Protein AF-A0A0P9TRG7-F1 (afdb_monomer_lite)

Sequence (44 aa):
MHEFVKAGAPEEILYVSKPHIGTFRLTGVVENMRHQIEALGGEV

Structure (mmCIF, N/CA/C/O backbone):
data_AF-A0A0P9TRG7-F1
#
_entry.id   AF-A0A0P9TRG7-F1
#
loop_
_atom_site.group_PDB
_atom_site.id
_atom_site.type_symbol
_atom_site.label_atom_id
_atom_site.label_alt_id
_atom_site.label_comp_id
_atom_site.label_asym_id
_atom_site.label_entity_id
_atom_site.label_seq_id
_atom_site.pdbx_PDB_ins_code
_atom_site.Cartn_x
_atom_site.Cartn_y
_atom_site.Cartn_z
_atom_site.occupancy
_atom_site.B_iso_or_equiv
_atom_site.auth_seq_id
_atom_site.auth_comp_id
_atom_site.auth_asym_id
_atom_site.auth_atom_id
_atom_site.pdbx_PDB_model_num
ATOM 1 N N . MET A 1 1 ? 6.614 -6.953 5.382 1.00 81.12 1 MET A N 1
ATOM 2 C CA . MET A 1 1 ? 6.747 -6.806 3.913 1.00 81.12 1 MET A CA 1
ATOM 3 C C . MET A 1 1 ? 5.420 -7.008 3.186 1.00 81.12 1 MET A C 1
ATOM 5 O O . MET A 1 1 ? 5.107 -6.171 2.358 1.00 81.12 1 MET A O 1
ATOM 9 N N . HIS A 1 2 ? 4.603 -8.015 3.525 1.00 92.12 2 HIS A N 1
ATOM 10 C CA . HIS A 1 2 ? 3.264 -8.183 2.928 1.00 92.12 2 HIS A CA 1
ATOM 11 C C . HIS A 1 2 ? 2.332 -6.972 3.101 1.00 92.12 2 HIS A C 1
ATOM 13 O O . HIS 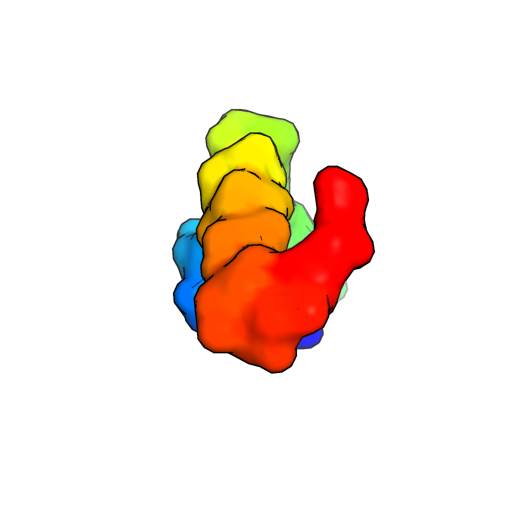A 1 2 ? 1.610 -6.640 2.173 1.00 92.12 2 HIS A O 1
ATOM 19 N N . GLU A 1 3 ? 2.388 -6.266 4.235 1.00 92.19 3 GLU A N 1
ATOM 20 C CA . GLU A 1 3 ? 1.595 -5.038 4.429 1.00 92.19 3 GLU A CA 1
ATOM 21 C C . GLU A 1 3 ? 1.983 -3.921 3.453 1.00 92.19 3 GLU A C 1
ATOM 23 O O . GLU A 1 3 ? 1.116 -3.205 2.969 1.00 92.19 3 GLU A O 1
ATOM 28 N N . PHE A 1 4 ? 3.261 -3.826 3.068 1.00 93.88 4 PHE A N 1
ATOM 29 C CA . PHE A 1 4 ? 3.667 -2.885 2.025 1.00 93.88 4 PHE A CA 1
ATOM 30 C C . PHE A 1 4 ? 3.081 -3.282 0.677 1.00 93.88 4 PHE A C 1
ATOM 32 O O . PHE A 1 4 ? 2.591 -2.416 -0.033 1.00 93.88 4 PHE A O 1
ATOM 39 N N . 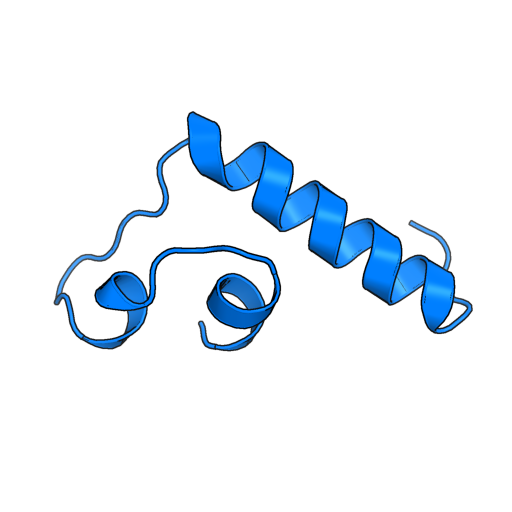VAL A 1 5 ? 3.070 -4.577 0.349 1.00 94.50 5 VAL A N 1
ATOM 40 C CA . VAL A 1 5 ? 2.443 -5.081 -0.881 1.00 94.50 5 VAL 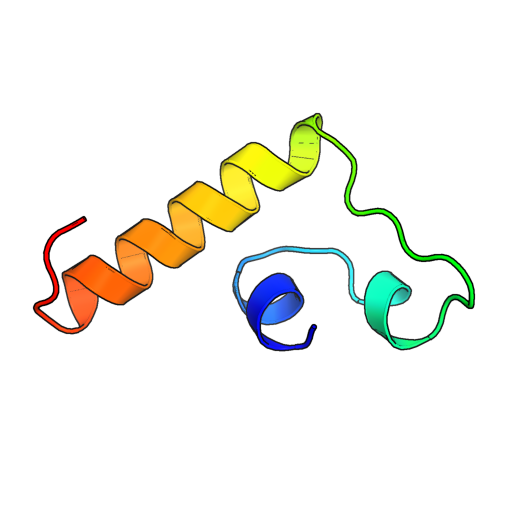A CA 1
ATOM 41 C C . VAL A 1 5 ? 0.941 -4.790 -0.895 1.00 94.50 5 VAL A C 1
ATOM 43 O O . VAL A 1 5 ? 0.437 -4.233 -1.864 1.00 94.50 5 VAL A O 1
ATOM 46 N N . LYS A 1 6 ? 0.232 -5.063 0.208 1.00 94.25 6 LYS A N 1
ATOM 47 C CA . LYS A 1 6 ? -1.192 -4.716 0.364 1.00 94.25 6 LYS A CA 1
ATOM 48 C C . LYS A 1 6 ? -1.451 -3.214 0.240 1.00 94.25 6 LYS A C 1
ATOM 50 O O . LYS A 1 6 ? -2.496 -2.815 -0.258 1.00 94.25 6 LYS A O 1
ATOM 55 N N . ALA A 1 7 ? -0.504 -2.391 0.680 1.00 94.44 7 ALA A N 1
ATOM 56 C CA . ALA A 1 7 ? -0.547 -0.941 0.545 1.00 94.44 7 ALA A CA 1
ATOM 57 C C . ALA A 1 7 ? -0.054 -0.429 -0.827 1.00 94.44 7 ALA A C 1
ATOM 59 O O . ALA A 1 7 ? 0.004 0.781 -1.036 1.00 94.44 7 ALA A O 1
ATOM 60 N N . GLY A 1 8 ? 0.271 -1.311 -1.779 1.00 92.62 8 GLY A N 1
ATOM 61 C CA . GLY A 1 8 ? 0.608 -0.948 -3.163 1.00 92.62 8 GLY A CA 1
ATOM 62 C C . GLY A 1 8 ? 2.091 -1.050 -3.526 1.00 92.62 8 GLY A C 1
ATOM 63 O O . GLY A 1 8 ? 2.498 -0.584 -4.591 1.00 92.62 8 GLY A O 1
ATOM 64 N N . ALA A 1 9 ? 2.920 -1.645 -2.669 1.00 96.00 9 ALA A N 1
ATOM 65 C CA . ALA A 1 9 ? 4.305 -1.931 -3.007 1.00 96.00 9 ALA A CA 1
ATOM 66 C C . ALA A 1 9 ? 4.403 -3.124 -3.982 1.00 96.00 9 ALA A C 1
ATOM 68 O O . ALA A 1 9 ? 3.564 -4.024 -3.953 1.00 96.00 9 ALA A O 1
ATOM 69 N N . PRO A 1 10 ? 5.446 -3.175 -4.823 1.00 94.69 10 PRO A N 1
ATOM 70 C CA . PRO A 1 10 ? 5.653 -4.275 -5.763 1.00 94.69 10 PRO A CA 1
ATOM 71 C C . PRO A 1 10 ? 5.817 -5.625 -5.053 1.00 94.69 10 PRO A C 1
ATOM 73 O O . PRO A 1 10 ? 6.572 -5.715 -4.088 1.00 94.69 10 PRO A O 1
ATOM 76 N N . GLU A 1 11 ? 5.207 -6.696 -5.567 1.00 95.44 11 GLU A N 1
ATOM 77 C CA . GLU A 1 11 ? 5.356 -8.049 -4.996 1.00 95.44 11 GLU A CA 1
ATOM 78 C C . GLU A 1 11 ? 6.800 -8.570 -5.042 1.00 95.44 11 GLU A C 1
ATOM 80 O O . GLU A 1 11 ? 7.186 -9.413 -4.232 1.00 95.44 11 GLU A O 1
ATOM 85 N N . GLU A 1 12 ? 7.634 -8.016 -5.930 1.00 94.12 12 GLU A N 1
ATOM 86 C CA . GLU A 1 12 ? 9.059 -8.349 -6.039 1.00 94.12 12 GLU A CA 1
ATOM 87 C C . GLU A 1 12 ? 9.856 -8.116 -4.757 1.00 94.12 12 GLU A C 1
ATOM 89 O O . GLU A 1 12 ? 10.860 -8.792 -4.518 1.00 94.12 12 GLU A O 1
ATOM 94 N N . ILE A 1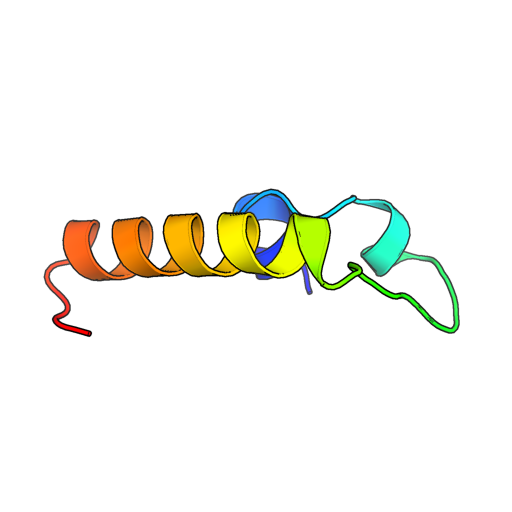 13 ? 9.363 -7.250 -3.864 1.00 94.81 13 ILE A N 1
ATOM 95 C CA . ILE A 1 13 ? 10.020 -7.019 -2.579 1.00 94.81 13 ILE A CA 1
ATOM 96 C C . ILE A 1 13 ? 9.998 -8.244 -1.656 1.00 94.81 13 ILE A C 1
ATOM 98 O O . ILE A 1 13 ? 10.733 -8.266 -0.673 1.00 94.81 13 ILE A O 1
ATOM 102 N N . LEU A 1 14 ? 9.150 -9.240 -1.938 1.00 95.31 14 LEU A N 1
ATOM 103 C CA . LEU A 1 14 ? 9.005 -10.445 -1.121 1.00 95.31 14 LEU A CA 1
ATOM 104 C C . LEU A 1 14 ? 10.066 -11.510 -1.419 1.00 95.31 14 LEU A C 1
ATOM 106 O O . LEU A 1 14 ? 10.333 -12.343 -0.557 1.00 95.31 14 LEU A O 1
ATOM 110 N N . TYR A 1 15 ? 10.659 -11.499 -2.615 1.00 94.56 15 TYR A N 1
ATOM 111 C CA . TYR A 1 15 ? 11.568 -12.560 -3.067 1.00 94.56 15 TYR A CA 1
ATOM 112 C C . TYR A 1 15 ? 12.950 -12.065 -3.508 1.00 94.56 15 TYR A C 1
ATOM 114 O O . TYR A 1 15 ? 13.885 -12.860 -3.607 1.00 94.56 15 TYR A O 1
ATOM 122 N N . VAL A 1 16 ? 13.126 -10.764 -3.750 1.00 94.50 16 VAL A N 1
ATOM 123 C CA . VAL A 1 16 ? 14.435 -10.196 -4.099 1.00 94.50 16 VAL A CA 1
ATOM 124 C C . VAL A 1 16 ? 15.320 -10.087 -2.851 1.00 94.50 16 VAL A C 1
ATOM 126 O O . VAL A 1 16 ? 14.902 -9.577 -1.820 1.00 94.50 16 VAL A O 1
ATOM 129 N N . SER A 1 17 ? 16.586 -10.514 -2.950 1.00 91.06 17 SER A N 1
ATOM 130 C CA . SER A 1 17 ? 17.540 -10.555 -1.822 1.00 91.06 17 SER A CA 1
ATOM 131 C C . SER A 1 17 ? 17.903 -9.179 -1.228 1.00 91.06 17 SER A C 1
ATOM 133 O O . SER A 1 17 ? 18.407 -9.120 -0.107 1.00 91.06 17 SER A O 1
ATOM 135 N N . LYS A 1 18 ? 17.677 -8.082 -1.965 1.00 92.00 18 LYS A N 1
ATOM 136 C CA . LYS A 1 18 ? 17.863 -6.682 -1.533 1.00 92.00 18 LYS A CA 1
ATOM 137 C C . LYS A 1 18 ? 16.736 -5.813 -2.106 1.00 92.00 18 LYS A C 1
ATOM 139 O O . LYS A 1 18 ? 16.953 -5.086 -3.079 1.00 92.00 18 LYS A O 1
ATOM 144 N N . PRO A 1 19 ? 15.514 -5.947 -1.578 1.00 93.19 19 PRO A N 1
ATOM 145 C CA . PRO A 1 19 ? 14.356 -5.315 -2.175 1.00 93.19 19 PRO A CA 1
ATOM 146 C C . PRO A 1 19 ? 14.363 -3.811 -1.896 1.00 93.19 19 PRO A C 1
ATOM 148 O O . PRO A 1 19 ? 14.750 -3.365 -0.815 1.00 93.19 19 PRO A O 1
ATOM 151 N N . HIS A 1 20 ? 13.916 -3.023 -2.869 1.00 94.06 20 HIS A N 1
ATOM 152 C CA . HIS A 1 20 ? 13.736 -1.584 -2.718 1.00 94.06 20 HIS A CA 1
ATOM 153 C C . HIS A 1 20 ? 12.388 -1.180 -3.313 1.00 94.06 20 HIS A C 1
ATOM 155 O O . HIS A 1 20 ? 12.011 -1.633 -4.386 1.00 94.06 20 HIS A O 1
ATOM 161 N N . ILE A 1 21 ? 11.6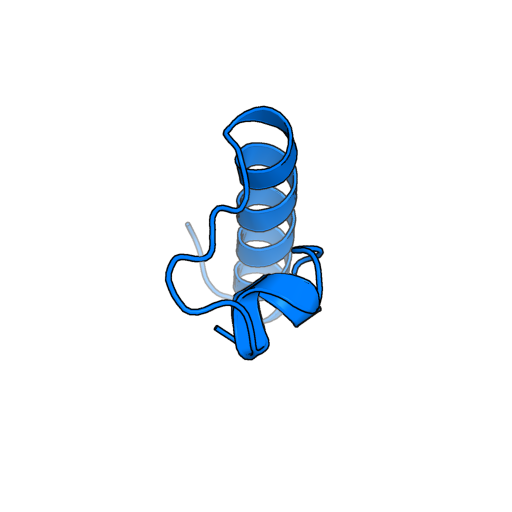50 -0.324 -2.607 1.00 93.19 21 ILE A N 1
ATOM 162 C CA . ILE A 1 21 ? 10.344 0.173 -3.071 1.00 93.19 21 ILE A CA 1
ATOM 163 C C . ILE A 1 21 ? 10.536 1.387 -3.996 1.00 93.19 21 ILE A C 1
ATOM 165 O O . ILE A 1 21 ? 9.798 1.564 -4.963 1.00 93.19 21 ILE A O 1
ATOM 169 N N . GLY A 1 22 ? 11.569 2.191 -3.722 1.00 93.50 22 GLY A N 1
ATOM 170 C CA . GLY A 1 22 ? 11.837 3.460 -4.396 1.00 93.50 22 GLY A CA 1
ATOM 171 C C . GLY A 1 22 ? 10.967 4.600 -3.856 1.00 93.50 22 GLY A C 1
ATOM 172 O O . GLY A 1 22 ? 9.788 4.418 -3.556 1.00 93.50 22 GLY A O 1
ATOM 173 N N . THR A 1 23 ? 11.545 5.798 -3.741 1.00 92.44 23 THR A N 1
ATOM 174 C CA . THR A 1 23 ? 10.895 6.969 -3.120 1.00 92.44 23 THR A CA 1
ATOM 175 C C . THR A 1 23 ? 9.584 7.357 -3.801 1.00 92.44 23 THR A C 1
ATOM 177 O O . THR A 1 23 ? 8.631 7.724 -3.125 1.00 92.44 23 THR A O 1
ATOM 180 N N . PHE A 1 24 ? 9.507 7.214 -5.127 1.00 90.50 24 PHE A N 1
ATOM 181 C CA . PHE A 1 24 ? 8.302 7.525 -5.898 1.00 90.50 24 PHE A CA 1
ATOM 182 C C . PHE A 1 24 ? 7.102 6.643 -5.521 1.00 90.50 24 PHE A C 1
ATOM 184 O O . PHE A 1 24 ? 5.978 7.125 -5.470 1.00 90.50 24 PHE A O 1
ATOM 191 N N . ARG A 1 25 ? 7.332 5.354 -5.242 1.00 92.12 25 ARG A N 1
ATOM 192 C CA . ARG A 1 25 ? 6.267 4.429 -4.822 1.00 92.12 25 ARG A CA 1
ATOM 193 C C . ARG A 1 25 ? 6.000 4.521 -3.321 1.00 92.12 25 ARG A C 1
ATOM 195 O O . ARG A 1 25 ? 4.883 4.267 -2.885 1.00 92.12 25 ARG A O 1
ATOM 202 N N . LEU A 1 26 ? 7.009 4.894 -2.533 1.00 95.25 26 LEU A N 1
ATOM 203 C CA . LEU A 1 26 ? 6.913 4.945 -1.077 1.00 95.25 26 LEU A CA 1
ATOM 204 C C . LEU A 1 26 ? 5.837 5.921 -0.586 1.00 95.25 26 LEU A C 1
ATOM 206 O O . LEU A 1 26 ? 5.138 5.596 0.367 1.00 95.25 26 LEU A O 1
ATOM 210 N N . THR A 1 27 ? 5.671 7.076 -1.234 1.00 95.38 27 THR A N 1
ATOM 211 C CA . THR A 1 27 ? 4.634 8.050 -0.853 1.00 95.38 27 THR A CA 1
ATOM 212 C C . THR A 1 27 ? 3.232 7.453 -0.954 1.00 95.38 27 THR A C 1
ATOM 214 O O . THR A 1 27 ? 2.481 7.524 0.013 1.00 95.38 27 THR A O 1
ATOM 217 N N . GLY A 1 28 ? 2.915 6.779 -2.064 1.00 95.81 28 GLY A N 1
ATOM 218 C CA . GLY A 1 28 ? 1.623 6.108 -2.247 1.00 95.81 28 GLY A CA 1
ATOM 219 C C . GLY A 1 28 ? 1.414 4.936 -1.284 1.00 95.81 28 GLY A C 1
ATOM 220 O O . GLY A 1 28 ? 0.317 4.750 -0.765 1.00 95.81 28 GLY A O 1
ATOM 221 N N . VAL A 1 29 ? 2.475 4.181 -0.977 1.00 96.19 29 VAL A N 1
ATOM 222 C CA . VAL A 1 29 ? 2.414 3.103 0.024 1.00 96.19 29 VAL A CA 1
ATOM 223 C C . VAL A 1 29 ? 2.062 3.663 1.403 1.00 96.19 29 VAL A C 1
ATOM 225 O O . VAL A 1 29 ? 1.165 3.145 2.062 1.00 96.19 29 VAL A O 1
ATOM 228 N N . VAL A 1 30 ? 2.722 4.742 1.834 1.00 95.81 30 VAL A N 1
ATOM 229 C CA . VAL A 1 30 ? 2.447 5.369 3.136 1.00 95.81 30 VAL A CA 1
ATOM 230 C C . VAL A 1 30 ? 1.056 6.002 3.170 1.00 95.81 30 VAL A C 1
ATOM 232 O O . VAL A 1 30 ? 0.360 5.864 4.172 1.00 95.81 30 VAL A O 1
ATOM 235 N N . GLU A 1 31 ? 0.617 6.642 2.086 1.00 96.31 31 GLU A N 1
ATOM 236 C CA . GLU A 1 31 ? -0.731 7.212 1.986 1.00 96.31 31 GLU A CA 1
ATOM 237 C C . GLU A 1 31 ? -1.815 6.138 2.161 1.00 96.31 31 GLU A C 1
ATOM 239 O O . GLU A 1 31 ? -2.734 6.307 2.964 1.00 96.31 31 GLU A O 1
ATOM 244 N N . ASN A 1 32 ? -1.666 4.993 1.492 1.00 96.12 32 ASN A N 1
ATOM 245 C CA . ASN A 1 32 ? -2.590 3.868 1.631 1.00 96.12 32 ASN A CA 1
ATOM 246 C C . ASN A 1 32 ? -2.572 3.267 3.039 1.00 96.12 32 ASN A C 1
ATOM 248 O O . ASN A 1 32 ? -3.626 2.919 3.570 1.00 96.12 32 ASN A O 1
ATOM 252 N N . MET A 1 33 ? -1.397 3.171 3.668 1.00 95.75 33 MET A N 1
ATOM 253 C CA . MET A 1 33 ? -1.300 2.734 5.063 1.00 95.7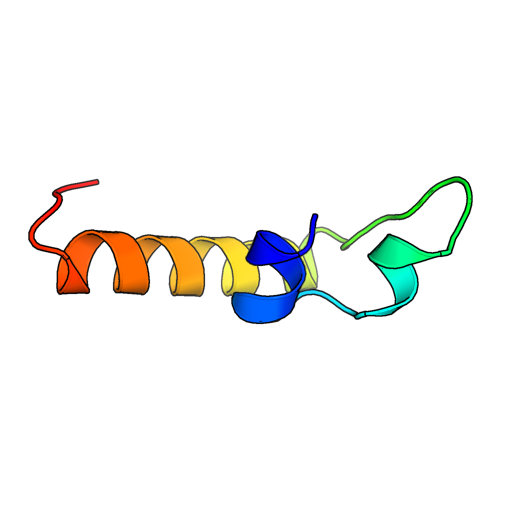5 33 MET A CA 1
ATOM 254 C C . MET A 1 33 ? -1.993 3.717 6.013 1.00 95.75 33 MET A C 1
ATOM 256 O O . MET A 1 33 ? -2.703 3.278 6.912 1.00 95.75 33 MET A O 1
ATOM 260 N N . ARG A 1 34 ? -1.858 5.033 5.794 1.00 96.94 34 ARG A N 1
ATOM 261 C CA . ARG A 1 34 ? -2.567 6.055 6.579 1.00 96.94 34 ARG A CA 1
ATOM 262 C C . ARG A 1 34 ? -4.081 5.897 6.452 1.00 96.94 34 ARG A C 1
ATOM 264 O O . ARG A 1 34 ? -4.759 5.817 7.469 1.00 96.94 34 ARG A O 1
ATOM 271 N N . HIS A 1 35 ? -4.601 5.760 5.231 1.00 96.25 35 HIS A N 1
ATOM 272 C CA . HIS A 1 35 ? -6.033 5.533 5.008 1.00 96.25 35 HIS A CA 1
ATOM 273 C C . HIS A 1 35 ? -6.551 4.274 5.714 1.00 96.25 35 HIS A C 1
ATOM 275 O O . HIS A 1 35 ? -7.664 4.273 6.231 1.00 96.25 35 HIS A O 1
ATOM 281 N N . GLN A 1 36 ? -5.754 3.202 5.762 1.00 95.69 36 GLN A N 1
ATOM 282 C CA . GLN A 1 36 ? -6.125 1.991 6.498 1.00 95.69 36 GLN A CA 1
ATOM 283 C C . GLN A 1 36 ? -6.181 2.229 8.009 1.00 95.69 36 GLN A C 1
ATOM 285 O O . GLN A 1 36 ? -7.101 1.740 8.658 1.00 95.69 36 GLN A O 1
ATOM 290 N N . ILE A 1 37 ? -5.229 2.981 8.568 1.00 95.94 37 ILE A N 1
ATOM 291 C CA . ILE A 1 37 ? -5.227 3.315 9.998 1.00 95.94 37 ILE A CA 1
ATOM 292 C C . ILE A 1 37 ? -6.462 4.157 10.344 1.00 95.94 37 ILE A C 1
ATOM 294 O O . ILE A 1 37 ? -7.172 3.828 11.293 1.00 95.94 37 ILE A O 1
ATOM 298 N N . GLU A 1 38 ? -6.774 5.163 9.527 1.00 97.25 38 GLU A N 1
ATOM 299 C CA . GLU A 1 38 ? -7.964 6.009 9.690 1.00 97.25 38 GLU A CA 1
ATOM 300 C C . GLU A 1 38 ? -9.266 5.207 9.577 1.00 97.25 38 GLU A C 1
ATOM 302 O O . GLU A 1 38 ? -10.170 5.361 10.396 1.00 97.25 38 GLU A O 1
ATOM 307 N N . ALA A 1 39 ? -9.355 4.283 8.615 1.00 96.38 39 ALA A N 1
ATOM 308 C CA . ALA A 1 39 ? -10.523 3.418 8.439 1.00 96.38 39 ALA A CA 1
ATOM 309 C C . ALA A 1 39 ? -10.757 2.465 9.625 1.00 96.38 39 ALA A C 1
ATOM 311 O O . ALA A 1 39 ? -11.891 2.058 9.879 1.00 96.38 39 ALA A O 1
ATOM 312 N N . LEU A 1 40 ? -9.698 2.114 10.357 1.00 96.25 40 LEU A N 1
ATOM 313 C CA . LEU A 1 40 ? -9.771 1.305 11.574 1.00 96.25 40 LEU A CA 1
ATOM 314 C C . LEU A 1 40 ? -10.065 2.143 12.832 1.00 96.25 40 LEU A C 1
ATOM 316 O O . LEU A 1 40 ? -10.119 1.588 13.929 1.00 96.25 40 LEU A O 1
ATOM 320 N N . GLY A 1 41 ? -10.282 3.454 12.681 1.00 97.19 41 GLY A N 1
ATOM 321 C CA . GLY A 1 41 ? -10.555 4.381 13.779 1.00 97.19 41 GLY A CA 1
ATOM 322 C C . GLY A 1 41 ? -9.302 4.871 14.507 1.00 97.19 41 GLY A C 1
ATOM 323 O O . GLY A 1 41 ? -9.412 5.367 15.625 1.00 97.19 41 GLY A O 1
ATOM 324 N N . GLY A 1 42 ? -8.119 4.698 13.912 1.00 95.12 42 GLY A N 1
ATOM 325 C CA . GLY A 1 42 ? -6.877 5.293 14.397 1.00 95.12 42 GLY A CA 1
ATOM 326 C C . GLY A 1 42 ? -6.680 6.719 13.878 1.00 95.12 42 GLY A C 1
ATOM 327 O O . GLY A 1 42 ? -7.194 7.084 12.825 1.00 95.12 42 GLY A O 1
ATOM 328 N N . GLU A 1 43 ? -5.892 7.512 14.598 1.00 92.38 43 GLU A N 1
ATOM 329 C CA . GLU A 1 43 ? -5.461 8.857 14.195 1.00 92.38 43 GLU A CA 1
ATOM 330 C C . GLU A 1 43 ? -3.938 8.844 13.973 1.00 92.38 43 GLU A C 1
ATOM 332 O O . GLU A 1 43 ? -3.216 8.176 14.722 1.00 92.38 43 GLU A O 1
ATOM 337 N N . VAL A 1 44 ? -3.453 9.528 12.927 1.00 86.06 44 VAL A N 1
ATOM 338 C CA . VAL A 1 44 ? -2.038 9.546 12.491 1.00 86.06 44 VAL A CA 1
ATOM 339 C C . VAL A 1 44 ? -1.556 10.967 12.261 1.00 86.06 44 VAL A C 1
ATOM 341 O O . VAL A 1 44 ? -2.276 11.720 11.570 1.00 86.06 44 VAL A O 1
#

pLDDT: mean 94.06, std 2.87, range [81.12, 97.25]

Radius of gyration: 11.37 Å; chains: 1; bounding box: 28×22×20 Å

Organism: Pseudomonas amygdali pv. lachrymans (NCBI:txid53707)

Secondary structure (DSSP, 8-state):
-HHHHHTT--GGGGT-SS----HHHHHHHHHHHHHHHHHTT---

InterPro domains:
  IPR036188 FAD/NAD(P)-binding domain superfamily [G3DSA:3.50.50.60] (1-44)

Foldseek 3Di:
DVLLVVLPADPVQVPDPDDDRDPVNVVSSVVSVQVVCVVVVHDD